Protein AF-A0A399YF17-F1 (afdb_monomer_lite)

Structure (mmCIF, N/CA/C/O backbone):
data_AF-A0A399YF17-F1
#
_entry.id   AF-A0A399YF17-F1
#
loop_
_atom_site.group_PDB
_atom_site.id
_atom_sit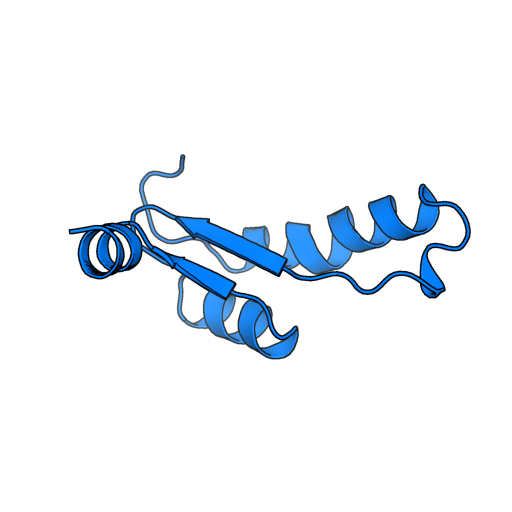e.type_symbol
_atom_site.label_atom_id
_atom_site.label_alt_id
_atom_site.label_comp_id
_atom_site.label_asym_id
_atom_site.label_entity_id
_atom_site.label_seq_id
_atom_site.pdbx_PDB_ins_code
_atom_site.Cartn_x
_atom_site.Cartn_y
_atom_site.Cartn_z
_atom_site.occupancy
_atom_site.B_iso_or_equiv
_atom_site.auth_seq_id
_atom_site.auth_comp_id
_atom_site.auth_asym_id
_atom_site.auth_atom_id
_atom_site.pdbx_PDB_model_num
ATOM 1 N N . TRP A 1 1 ? 3.272 -9.134 11.883 1.00 61.09 1 TRP A N 1
ATOM 2 C CA . TRP A 1 1 ? 2.044 -8.354 11.641 1.00 61.09 1 TRP A CA 1
ATOM 3 C C . TRP A 1 1 ? 1.983 -7.288 12.719 1.00 61.09 1 TRP A C 1
ATOM 5 O O . TRP A 1 1 ? 2.316 -7.610 13.851 1.00 61.09 1 TRP A O 1
ATOM 15 N N . GLY A 1 2 ? 1.687 -6.036 12.367 1.00 71.00 2 GLY A N 1
ATOM 16 C CA . GLY A 1 2 ? 1.662 -4.930 13.332 1.00 71.00 2 GLY A CA 1
ATOM 17 C C . GLY A 1 2 ? 0.441 -4.971 14.254 1.00 71.00 2 GLY A C 1
ATOM 18 O O . GLY A 1 2 ? -0.566 -5.618 13.953 1.00 71.00 2 GLY A O 1
ATOM 19 N N . GLU A 1 3 ? 0.536 -4.272 15.381 1.00 78.19 3 GLU A N 1
ATOM 20 C CA . GLU A 1 3 ? -0.529 -4.230 16.387 1.00 78.19 3 GLU A CA 1
ATOM 21 C C . GLU A 1 3 ? -1.659 -3.247 16.026 1.00 78.19 3 GLU A C 1
ATOM 23 O O . GLU A 1 3 ? -2.774 -3.392 16.514 1.00 78.19 3 GLU A O 1
ATOM 28 N N . GLY A 1 4 ? -1.416 -2.312 15.101 1.00 87.62 4 GLY A N 1
ATOM 29 C CA . GLY A 1 4 ? -2.388 -1.295 14.699 1.00 87.62 4 GLY A CA 1
ATOM 30 C C . GLY A 1 4 ? -2.527 -1.121 13.190 1.00 87.62 4 GLY A C 1
ATOM 31 O O . GLY A 1 4 ? -2.107 -1.963 12.388 1.00 87.62 4 GLY A O 1
ATOM 32 N N . ARG A 1 5 ? -3.137 0.007 12.812 1.00 93.81 5 ARG A N 1
ATOM 33 C CA . ARG A 1 5 ? -3.273 0.417 11.412 1.00 93.81 5 ARG A CA 1
ATOM 34 C C . ARG A 1 5 ? -1.909 0.603 10.765 1.00 93.81 5 ARG A C 1
ATOM 36 O O . ARG A 1 5 ? -0.959 1.050 11.397 1.00 93.81 5 ARG A O 1
ATOM 43 N N . VAL A 1 6 ? -1.835 0.302 9.474 1.00 95.19 6 VAL A N 1
ATOM 44 C CA . VAL A 1 6 ? -0.621 0.543 8.696 1.00 95.19 6 VAL A CA 1
ATOM 45 C C . VAL A 1 6 ? -0.456 2.043 8.451 1.00 95.19 6 VAL A C 1
ATOM 47 O O . VAL A 1 6 ? -1.334 2.713 7.890 1.00 95.19 6 VAL A O 1
ATOM 50 N N . ASP A 1 7 ? 0.690 2.560 8.879 1.00 95.38 7 ASP A N 1
ATOM 51 C CA . ASP A 1 7 ? 1.051 3.964 8.744 1.00 95.38 7 ASP A CA 1
ATOM 52 C C . ASP A 1 7 ? 1.547 4.322 7.348 1.00 95.38 7 ASP A C 1
ATOM 54 O O . ASP A 1 7 ? 2.007 3.492 6.557 1.00 95.38 7 ASP A O 1
ATOM 58 N N . ARG A 1 8 ? 1.501 5.625 7.069 1.00 95.81 8 ARG A N 1
ATOM 59 C CA . ARG A 1 8 ? 1.929 6.207 5.796 1.00 95.81 8 ARG A CA 1
ATOM 60 C C . ARG A 1 8 ? 3.380 5.861 5.452 1.00 95.81 8 ARG A C 1
ATOM 62 O O . ARG A 1 8 ? 3.695 5.625 4.291 1.00 95.81 8 ARG A O 1
ATOM 69 N N . SER A 1 9 ? 4.259 5.813 6.453 1.00 95.88 9 SER A N 1
ATOM 70 C CA . SER A 1 9 ? 5.680 5.492 6.270 1.00 95.88 9 SER A CA 1
ATOM 71 C C . SER A 1 9 ? 5.891 4.109 5.655 1.00 95.88 9 SER A C 1
ATOM 73 O O . SER A 1 9 ? 6.757 3.957 4.800 1.00 95.88 9 SER A O 1
ATOM 75 N N . VAL A 1 10 ? 5.072 3.123 6.028 1.00 94.56 10 VAL A N 1
ATOM 76 C CA . VAL A 1 10 ? 5.155 1.754 5.503 1.00 94.56 10 VAL A CA 1
ATOM 77 C C . VAL A 1 10 ? 4.735 1.705 4.035 1.00 94.56 10 VAL A C 1
ATOM 79 O O . VAL A 1 10 ? 5.414 1.083 3.221 1.00 94.56 10 VAL A O 1
ATOM 82 N N . VAL A 1 11 ? 3.645 2.392 3.681 1.00 95.62 11 VAL A N 1
ATOM 83 C CA . VAL A 1 11 ? 3.173 2.479 2.288 1.00 95.62 11 VAL A CA 1
ATOM 84 C C . VAL A 1 11 ? 4.195 3.194 1.406 1.00 95.62 11 VAL A C 1
ATOM 86 O O . VAL A 1 11 ? 4.495 2.733 0.307 1.00 95.62 11 VAL A O 1
ATOM 89 N N . ARG A 1 12 ? 4.795 4.276 1.905 1.00 95.75 12 ARG A N 1
ATOM 90 C CA . ARG A 1 12 ? 5.853 4.987 1.183 1.00 95.75 12 ARG A CA 1
ATOM 91 C C . ARG A 1 12 ? 7.131 4.171 1.046 1.00 95.75 12 ARG A C 1
ATOM 93 O O . ARG A 1 12 ? 7.735 4.189 -0.015 1.00 95.75 12 ARG A O 1
ATOM 100 N N . ASP A 1 13 ? 7.533 3.418 2.066 1.00 96.19 13 ASP A N 1
ATOM 101 C CA . ASP A 1 13 ? 8.679 2.508 1.953 1.00 96.19 13 ASP A CA 1
ATOM 102 C C . ASP A 1 13 ? 8.438 1.425 0.885 1.00 96.19 13 ASP A C 1
ATOM 104 O O . ASP A 1 13 ? 9.340 1.104 0.110 1.00 96.19 13 ASP A O 1
ATOM 108 N N . LEU A 1 14 ? 7.210 0.906 0.782 1.00 94.75 14 LEU A N 1
ATOM 109 C CA . LEU A 1 14 ? 6.829 -0.036 -0.272 1.00 94.75 14 LEU A CA 1
ATOM 110 C C . LEU A 1 14 ? 6.944 0.580 -1.676 1.00 94.75 14 LEU A C 1
ATOM 112 O O . LEU A 1 14 ? 7.551 -0.024 -2.559 1.00 94.75 14 LEU A O 1
ATOM 116 N N . ILE A 1 15 ? 6.361 1.760 -1.883 1.00 94.00 15 ILE A N 1
ATOM 117 C CA . ILE A 1 15 ? 6.241 2.382 -3.209 1.00 94.00 15 ILE A CA 1
ATOM 118 C C . ILE A 1 15 ? 7.544 3.081 -3.613 1.00 94.00 15 ILE A C 1
ATOM 120 O O . ILE A 1 15 ? 8.083 2.809 -4.680 1.00 94.00 15 ILE A O 1
ATOM 124 N N . ASP A 1 16 ? 8.077 3.953 -2.759 1.00 94.38 16 ASP A N 1
ATOM 125 C CA . ASP A 1 16 ? 9.181 4.848 -3.118 1.00 94.38 16 ASP A CA 1
ATOM 126 C C . ASP A 1 16 ? 10.531 4.117 -3.072 1.00 94.38 16 ASP A C 1
ATOM 128 O O . ASP A 1 16 ? 11.413 4.379 -3.891 1.00 94.38 16 ASP A O 1
ATOM 132 N N . ARG A 1 17 ? 10.712 3.196 -2.113 1.00 95.50 17 ARG A N 1
ATOM 133 C CA . ARG A 1 17 ? 11.986 2.487 -1.923 1.00 95.50 17 AR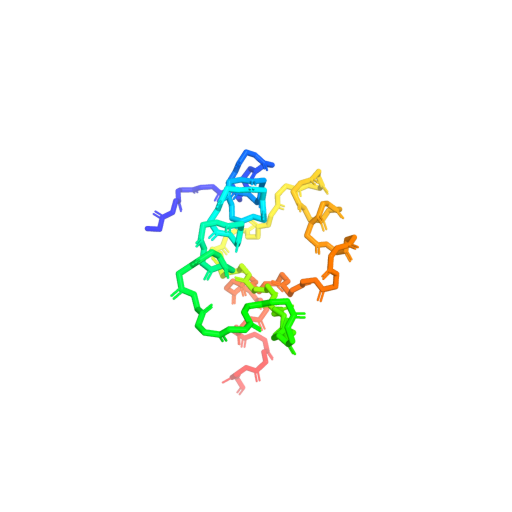G A CA 1
ATOM 134 C C . ARG A 1 17 ? 11.970 1.102 -2.557 1.00 95.50 17 ARG A C 1
ATOM 136 O O . ARG A 1 17 ? 12.786 0.832 -3.434 1.00 95.50 17 ARG A O 1
ATOM 143 N N . LYS A 1 18 ? 11.081 0.213 -2.107 1.00 94.56 18 LYS A N 1
ATOM 144 C CA . LYS A 1 18 ? 11.122 -1.204 -2.512 1.00 94.56 18 LYS A CA 1
ATOM 145 C C . LYS A 1 18 ? 10.782 -1.394 -3.985 1.00 94.56 18 LYS A C 1
ATOM 147 O O . LYS A 1 18 ? 11.472 -2.152 -4.656 1.00 94.56 18 LYS A O 1
ATOM 152 N N . ALA A 1 19 ? 9.774 -0.691 -4.500 1.00 92.94 19 ALA A N 1
ATOM 153 C CA . ALA A 1 19 ? 9.429 -0.784 -5.916 1.00 92.94 19 ALA A CA 1
ATOM 154 C C . ALA A 1 19 ? 10.558 -0.262 -6.814 1.00 92.94 19 ALA A C 1
ATOM 156 O O . ALA A 1 19 ? 10.892 -0.901 -7.807 1.00 92.94 19 ALA A O 1
ATOM 157 N N . THR A 1 20 ? 11.178 0.861 -6.437 1.00 92.56 20 THR A N 1
ATOM 158 C CA . THR A 1 20 ? 12.324 1.435 -7.159 1.00 92.56 20 THR A CA 1
ATOM 159 C C . THR A 1 20 ? 13.506 0.471 -7.191 1.00 92.56 20 THR A C 1
ATOM 161 O O . THR A 1 20 ? 14.058 0.231 -8.261 1.00 92.56 20 THR A O 1
ATOM 164 N N . ALA A 1 21 ? 13.863 -0.124 -6.048 1.00 95.31 21 ALA A N 1
ATOM 165 C CA . ALA A 1 21 ? 14.927 -1.124 -5.987 1.00 95.31 21 ALA A CA 1
ATOM 166 C C . ALA A 1 21 ? 14.608 -2.333 -6.882 1.00 95.31 21 ALA A C 1
ATOM 168 O O . ALA A 1 21 ? 15.424 -2.727 -7.708 1.00 95.31 21 ALA A O 1
ATOM 169 N N . LEU A 1 22 ? 13.379 -2.852 -6.806 1.00 94.31 22 LEU A N 1
ATOM 170 C CA . LEU A 1 22 ? 12.968 -3.999 -7.611 1.00 94.31 22 LEU A CA 1
ATOM 171 C C . LEU A 1 22 ? 12.970 -3.695 -9.120 1.00 94.31 22 LEU A C 1
ATOM 173 O O . LEU A 1 22 ? 13.368 -4.546 -9.907 1.00 94.31 22 LEU A O 1
ATOM 177 N N . ARG A 1 23 ? 12.587 -2.485 -9.553 1.00 93.88 23 ARG A N 1
ATOM 178 C CA . ARG A 1 23 ? 12.705 -2.084 -10.970 1.00 93.88 23 ARG A CA 1
ATOM 179 C C . ARG A 1 23 ? 14.146 -2.109 -11.467 1.00 93.88 23 ARG A C 1
ATOM 181 O O . ARG A 1 23 ? 14.370 -2.472 -12.612 1.00 93.88 23 ARG A O 1
ATOM 188 N N . GLN A 1 24 ? 15.102 -1.724 -10.627 1.00 94.69 24 GLN A N 1
ATOM 189 C CA . GLN A 1 24 ? 16.520 -1.722 -10.992 1.00 94.69 24 GLN A CA 1
ATOM 190 C C . GLN A 1 24 ? 17.103 -3.138 -11.072 1.00 94.69 24 GLN A C 1
ATOM 192 O O . GLN A 1 24 ? 18.035 -3.371 -11.835 1.00 94.69 24 GLN A O 1
ATOM 197 N N . GLU A 1 25 ? 16.560 -4.074 -10.294 1.00 95.75 25 GLU A N 1
ATOM 198 C CA . GLU A 1 25 ? 17.005 -5.471 -10.267 1.00 95.75 25 GLU A CA 1
ATOM 199 C C . GLU A 1 25 ? 16.386 -6.324 -11.385 1.00 95.75 25 GLU A C 1
ATOM 201 O O . GLU A 1 25 ? 16.978 -7.321 -11.804 1.00 95.75 25 GLU A O 1
ATOM 206 N N . LEU A 1 26 ? 15.199 -5.956 -11.877 1.00 94.12 26 LEU A N 1
ATOM 207 C CA . LEU A 1 26 ? 14.518 -6.698 -12.933 1.00 94.12 26 LEU A CA 1
ATOM 208 C C . LEU A 1 26 ? 15.096 -6.382 -14.324 1.00 94.12 26 LEU A C 1
ATOM 210 O O . LEU A 1 26 ? 15.278 -5.210 -14.666 1.00 94.12 26 LEU A O 1
ATOM 214 N N . PRO A 1 27 ? 15.286 -7.402 -15.184 1.00 94.31 27 PRO A N 1
ATOM 215 C CA . PRO A 1 27 ? 15.531 -7.182 -16.604 1.00 94.31 27 PRO A CA 1
ATOM 216 C C . PRO A 1 27 ? 14.390 -6.366 -17.215 1.00 94.31 27 PRO A C 1
ATOM 218 O O . PRO A 1 27 ? 13.216 -6.719 -17.059 1.00 94.31 27 PRO A O 1
ATOM 221 N N . ASP A 1 28 ? 14.742 -5.269 -17.886 1.00 92.50 28 ASP A N 1
ATOM 222 C CA . ASP A 1 28 ? 13.798 -4.323 -18.483 1.00 92.50 28 ASP A CA 1
ATOM 223 C C . ASP A 1 28 ? 12.727 -3.823 -17.498 1.00 92.50 28 ASP A C 1
ATOM 225 O O . ASP A 1 28 ? 11.565 -3.689 -17.867 1.00 92.50 28 ASP A O 1
ATOM 229 N N . GLY A 1 29 ? 13.085 -3.539 -16.238 1.00 87.88 29 GLY A N 1
ATOM 230 C CA . GLY A 1 29 ? 12.144 -3.178 -15.163 1.00 87.88 29 GLY A CA 1
ATOM 231 C C . GLY A 1 29 ? 11.139 -2.054 -15.472 1.00 87.88 29 GLY A C 1
ATOM 232 O O . GLY A 1 29 ? 10.054 -2.014 -14.885 1.00 87.88 29 GLY A O 1
ATOM 233 N N . GLU A 1 30 ? 11.442 -1.176 -16.428 1.00 91.06 30 GLU A N 1
ATOM 234 C CA . GLU A 1 30 ? 10.519 -0.145 -16.928 1.00 91.06 30 GLU A CA 1
ATOM 235 C C . GLU A 1 30 ? 9.375 -0.709 -17.792 1.00 91.06 30 GLU A C 1
ATOM 237 O O . GLU A 1 30 ? 8.289 -0.132 -17.839 1.00 91.06 30 GLU A O 1
ATOM 242 N N . ALA A 1 31 ? 9.568 -1.863 -18.436 1.00 94.19 31 ALA A N 1
ATOM 243 C CA . ALA A 1 31 ? 8.523 -2.570 -19.177 1.00 94.19 31 ALA A CA 1
ATOM 244 C C . ALA A 1 31 ? 7.517 -3.280 -18.251 1.00 94.19 31 ALA A C 1
ATOM 246 O O . ALA A 1 31 ? 6.425 -3.659 -18.683 1.00 94.19 31 ALA A O 1
ATOM 247 N N . TRP A 1 32 ? 7.859 -3.455 -16.971 1.00 93.00 32 TRP A N 1
ATOM 248 C CA . TRP A 1 32 ? 7.020 -4.151 -16.003 1.00 93.00 32 TRP A CA 1
ATOM 249 C C . TRP A 1 32 ? 5.999 -3.215 -15.352 1.00 93.00 32 TRP A C 1
ATOM 251 O O . TRP A 1 32 ? 6.304 -2.125 -14.851 1.00 93.00 32 TRP A O 1
ATOM 261 N N . ARG A 1 33 ? 4.753 -3.693 -15.280 1.00 92.50 33 ARG A N 1
ATOM 262 C CA . ARG A 1 33 ? 3.685 -3.050 -14.513 1.00 92.50 33 ARG A CA 1
ATOM 263 C C . ARG A 1 33 ? 3.655 -3.608 -13.096 1.00 92.50 33 ARG A C 1
ATOM 265 O O . ARG A 1 33 ? 3.502 -4.808 -12.896 1.00 92.50 33 ARG A O 1
ATOM 272 N N . PHE A 1 34 ? 3.758 -2.716 -12.120 1.00 91.94 34 PHE A N 1
ATOM 273 C CA . PHE A 1 34 ? 3.747 -3.063 -10.705 1.00 91.94 34 PHE A CA 1
ATOM 274 C C . PHE A 1 34 ? 2.349 -2.834 -10.140 1.00 91.94 34 PHE A C 1
ATOM 276 O O . PHE A 1 34 ? 1.747 -1.786 -10.370 1.00 91.94 34 PHE A O 1
ATOM 283 N N . HIS A 1 35 ? 1.855 -3.813 -9.388 1.00 93.75 35 HIS A N 1
ATOM 284 C CA . HIS A 1 35 ? 0.597 -3.728 -8.659 1.00 93.75 35 HIS A CA 1
ATOM 285 C C . HIS A 1 35 ? 0.887 -3.838 -7.166 1.00 93.75 35 HIS A C 1
ATOM 287 O O . HIS A 1 35 ? 1.563 -4.766 -6.725 1.00 93.75 35 HIS A O 1
ATOM 293 N N . TYR A 1 36 ? 0.383 -2.882 -6.391 1.00 94.69 36 TYR A N 1
ATOM 294 C CA . TYR A 1 36 ? 0.607 -2.833 -4.951 1.00 94.69 36 TYR A CA 1
ATOM 295 C C . TYR A 1 36 ? -0.588 -3.421 -4.211 1.00 94.69 36 TYR A C 1
ATOM 297 O O . TYR A 1 36 ? -1.730 -3.080 -4.506 1.00 94.69 36 TYR A O 1
ATOM 305 N N . ALA A 1 37 ? -0.329 -4.260 -3.216 1.00 94.44 37 ALA A N 1
ATOM 306 C CA . ALA A 1 37 ? -1.344 -4.739 -2.290 1.00 94.44 37 ALA A CA 1
ATOM 307 C C . ALA A 1 37 ? -0.782 -4.703 -0.869 1.00 94.44 37 ALA A C 1
ATOM 309 O O . ALA A 1 37 ? 0.342 -5.149 -0.629 1.00 94.44 37 ALA A O 1
ATOM 310 N N . VAL A 1 38 ? -1.556 -4.160 0.069 1.00 94.50 38 VAL A N 1
ATOM 311 C CA . VAL A 1 38 ? -1.209 -4.116 1.490 1.00 94.50 38 VAL A CA 1
ATOM 312 C C . VAL A 1 38 ? -2.245 -4.909 2.268 1.00 94.50 38 VAL A C 1
ATOM 314 O O . VAL A 1 38 ? -3.412 -4.527 2.350 1.00 94.50 38 VAL A O 1
ATOM 317 N N . PHE A 1 39 ? -1.776 -5.999 2.868 1.00 93.06 39 PHE A N 1
ATOM 318 C CA . PHE A 1 39 ? -2.554 -6.835 3.769 1.00 93.06 39 PHE A CA 1
ATOM 319 C C . PHE A 1 39 ? -2.326 -6.383 5.205 1.00 93.06 39 PHE A C 1
ATOM 321 O O . PHE A 1 39 ? -1.188 -6.189 5.639 1.00 93.06 39 PHE A O 1
ATOM 328 N N . SER A 1 40 ? -3.410 -6.192 5.947 1.00 93.75 40 SER A N 1
ATOM 329 C CA . SER A 1 40 ? -3.348 -5.654 7.303 1.00 93.75 40 SER A CA 1
ATOM 330 C C . SER A 1 40 ? -4.452 -6.227 8.179 1.00 93.75 40 SER A C 1
ATOM 332 O O . SER A 1 40 ? -5.520 -6.588 7.699 1.00 93.75 40 SER A O 1
ATOM 334 N N . ARG A 1 41 ? -4.216 -6.290 9.492 1.00 92.12 41 ARG A N 1
ATOM 335 C CA . ARG A 1 41 ? -5.254 -6.726 10.433 1.00 92.12 41 ARG A CA 1
ATOM 336 C C . ARG A 1 41 ? -6.308 -5.637 10.634 1.00 92.12 41 ARG A C 1
ATOM 338 O O . ARG A 1 41 ? -7.489 -5.892 10.452 1.00 92.12 41 ARG A O 1
ATOM 345 N N . GLU A 1 42 ? -5.868 -4.416 10.937 1.00 93.81 42 GLU A N 1
ATOM 346 C CA . GLU A 1 42 ? -6.754 -3.290 11.289 1.00 93.81 42 GLU A CA 1
ATOM 347 C C . GLU A 1 42 ? -6.974 -2.278 10.152 1.00 93.81 42 GLU A C 1
ATOM 349 O O . GLU A 1 42 ? -7.561 -1.214 10.353 1.00 93.81 42 GLU A O 1
ATOM 354 N N . GLY A 1 43 ? -6.504 -2.588 8.943 1.00 94.50 43 GLY A N 1
ATOM 355 C CA . GLY A 1 43 ? -6.548 -1.658 7.819 1.00 94.50 43 GLY A CA 1
ATOM 356 C C . GLY A 1 43 ? -5.397 -0.650 7.831 1.00 94.50 43 GLY A C 1
ATOM 357 O O . GLY A 1 43 ? -4.413 -0.760 8.569 1.00 94.50 43 GLY A O 1
ATOM 358 N N . LEU A 1 44 ? -5.533 0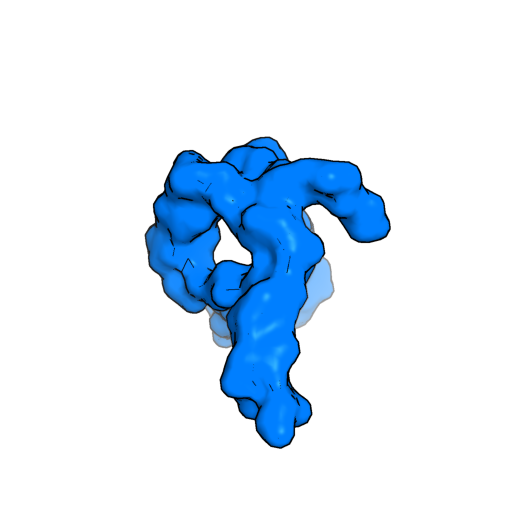.363 6.982 1.00 96.00 44 LEU A N 1
ATOM 359 C CA . LEU A 1 44 ? -4.581 1.461 6.835 1.00 96.00 44 LEU A CA 1
ATOM 360 C C . LEU A 1 44 ? -5.076 2.709 7.580 1.00 96.00 44 LEU A C 1
ATOM 362 O O . LEU A 1 44 ? -6.273 2.890 7.837 1.00 96.00 44 LEU A O 1
ATOM 366 N N . THR A 1 45 ? -4.152 3.608 7.914 1.00 96.69 45 THR A N 1
ATOM 367 C CA . THR A 1 45 ? -4.518 4.992 8.251 1.00 96.69 45 THR A CA 1
ATOM 368 C C . THR A 1 45 ? -5.074 5.710 7.009 1.00 96.69 45 THR A C 1
ATOM 370 O O . THR A 1 45 ? -4.725 5.334 5.886 1.00 96.69 45 THR A O 1
ATOM 373 N N . PRO A 1 46 ? -5.902 6.767 7.151 1.00 96.12 46 PRO A N 1
ATOM 374 C CA . PRO A 1 46 ? -6.440 7.493 5.996 1.00 96.12 46 PRO A CA 1
ATOM 375 C C . PRO A 1 46 ? -5.356 8.021 5.047 1.00 96.12 46 PRO A C 1
ATOM 377 O O . PRO A 1 46 ? -5.494 7.909 3.832 1.00 96.12 46 PRO A O 1
ATOM 380 N N . ALA A 1 47 ? -4.250 8.530 5.599 1.00 96.81 47 ALA A N 1
ATOM 381 C CA . ALA A 1 47 ? -3.120 9.019 4.813 1.00 96.81 47 ALA A CA 1
ATOM 382 C C . ALA A 1 47 ? -2.411 7.889 4.047 1.00 96.81 47 ALA A C 1
ATOM 384 O O . ALA A 1 47 ? -2.118 8.040 2.865 1.00 96.81 47 ALA A O 1
ATOM 385 N N . ALA A 1 48 ? -2.182 6.740 4.692 1.00 96.81 48 ALA A N 1
ATOM 386 C CA . ALA A 1 48 ? -1.604 5.568 4.035 1.00 96.81 48 ALA A CA 1
ATOM 387 C C . ALA A 1 48 ? -2.505 5.040 2.909 1.00 96.81 48 ALA A C 1
ATOM 389 O O . ALA A 1 48 ? -2.026 4.706 1.828 1.00 96.81 48 ALA A O 1
ATOM 390 N N . ALA A 1 49 ? -3.817 4.991 3.146 1.00 96.44 49 ALA A N 1
ATOM 391 C CA . ALA A 1 49 ? -4.776 4.508 2.164 1.00 96.44 49 ALA A CA 1
ATOM 392 C C . ALA A 1 49 ? -4.900 5.459 0.960 1.00 96.44 49 ALA A C 1
ATOM 394 O O . ALA A 1 49 ? -5.079 4.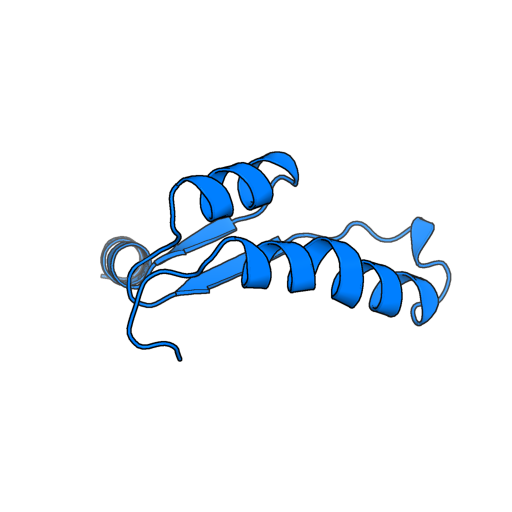998 -0.165 1.00 96.44 49 ALA A O 1
ATOM 395 N N . ALA A 1 50 ? -4.790 6.775 1.174 1.00 96.62 50 ALA A N 1
ATOM 396 C CA . ALA A 1 50 ? -4.751 7.760 0.094 1.00 96.62 50 ALA A CA 1
ATOM 397 C C . ALA A 1 50 ? -3.506 7.586 -0.792 1.00 96.62 50 ALA A C 1
ATOM 399 O O . ALA A 1 50 ? -3.643 7.502 -2.012 1.00 96.62 50 ALA A O 1
ATOM 400 N N . ASP A 1 51 ? -2.321 7.451 -0.186 1.00 96.00 51 ASP A N 1
ATOM 401 C CA . ASP A 1 51 ? -1.067 7.225 -0.918 1.00 96.00 51 ASP A CA 1
ATOM 402 C C . ASP A 1 51 ? -1.117 5.916 -1.729 1.00 96.00 51 ASP A C 1
ATOM 404 O O . ASP A 1 51 ? -0.742 5.891 -2.901 1.00 96.00 51 ASP A O 1
ATOM 408 N N . LEU A 1 52 ? -1.637 4.833 -1.138 1.00 96.25 52 LEU A N 1
ATOM 409 C CA . LEU A 1 52 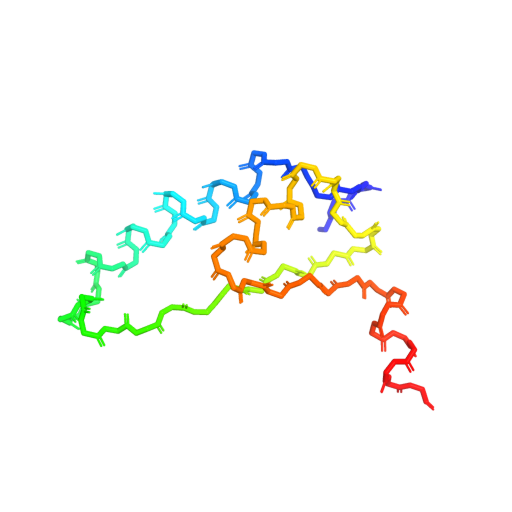? -1.754 3.544 -1.823 1.00 96.25 52 LEU A CA 1
ATOM 410 C C . LEU A 1 52 ? -2.742 3.605 -3.000 1.00 96.25 52 LEU A C 1
ATOM 412 O O . LEU A 1 52 ? -2.439 3.109 -4.087 1.00 96.25 52 LEU A O 1
ATOM 416 N N . ARG A 1 53 ? -3.907 4.244 -2.816 1.00 95.31 53 ARG A N 1
ATOM 417 C CA . ARG A 1 53 ? -4.915 4.409 -3.879 1.00 95.31 53 ARG A CA 1
ATOM 418 C C . ARG A 1 53 ? -4.420 5.286 -5.023 1.00 95.31 53 ARG A C 1
ATOM 420 O O . ARG A 1 53 ? -4.759 5.002 -6.167 1.00 95.31 53 ARG A O 1
ATOM 427 N N . ALA A 1 54 ? -3.597 6.299 -4.745 1.00 95.00 54 ALA A N 1
ATOM 428 C CA . ALA A 1 54 ? -2.989 7.133 -5.783 1.00 95.00 54 ALA A CA 1
ATOM 429 C C . ALA A 1 54 ? -2.115 6.319 -6.758 1.00 95.00 54 ALA A C 1
ATOM 431 O O . ALA A 1 54 ? -1.964 6.707 -7.911 1.00 95.00 54 ALA A O 1
ATOM 432 N N . GLN A 1 55 ? -1.594 5.169 -6.316 1.00 93.81 55 GLN A N 1
ATOM 433 C CA . GLN A 1 55 ? -0.847 4.219 -7.146 1.00 93.81 55 GLN A CA 1
ATOM 434 C C . GLN A 1 55 ? -1.701 3.047 -7.664 1.00 93.81 55 GLN A C 1
ATOM 436 O O . GLN A 1 55 ? -1.160 2.053 -8.145 1.00 93.81 55 GLN A O 1
ATOM 441 N N . GLY A 1 56 ? -3.032 3.115 -7.533 1.00 93.00 56 GLY A N 1
ATOM 442 C CA . GLY A 1 56 ? -3.938 2.024 -7.909 1.00 93.00 56 GLY A CA 1
ATOM 443 C C . GLY A 1 56 ? -3.783 0.763 -7.051 1.00 93.00 56 GLY A C 1
ATOM 444 O O . GLY A 1 56 ? -4.116 -0.331 -7.506 1.00 93.00 56 GLY A O 1
ATOM 445 N N . GLY A 1 57 ? -3.238 0.894 -5.838 1.00 93.88 57 GLY A N 1
ATOM 446 C CA . GLY A 1 57 ? -2.990 -0.228 -4.941 1.00 93.88 57 GLY A CA 1
ATOM 447 C C . GLY A 1 57 ? -4.230 -0.710 -4.183 1.00 93.88 57 GLY A C 1
ATOM 448 O O . GLY A 1 57 ? -5.210 0.016 -4.006 1.00 93.88 57 GLY A O 1
ATOM 449 N N . LEU A 1 58 ? -4.160 -1.951 -3.703 1.00 94.44 58 LEU A N 1
ATOM 450 C CA . LEU A 1 58 ? -5.223 -2.637 -2.977 1.00 94.44 58 LEU A CA 1
ATOM 451 C C . LEU A 1 58 ? -4.986 -2.602 -1.465 1.00 94.44 58 LEU A C 1
ATOM 453 O O . LEU A 1 58 ? -3.974 -3.081 -0.959 1.00 94.44 58 LEU A O 1
ATOM 457 N N . ASP A 1 59 ? -5.968 -2.065 -0.753 1.00 94.19 59 ASP A N 1
ATOM 458 C CA . ASP A 1 59 ? -6.127 -2.134 0.700 1.00 94.19 59 ASP A CA 1
ATOM 459 C C . ASP A 1 59 ? -6.954 -3.387 1.030 1.00 94.19 59 ASP A C 1
ATOM 461 O O . ASP A 1 59 ? -8.108 -3.511 0.600 1.00 94.19 59 ASP A O 1
ATOM 465 N N . VAL A 1 60 ? -6.339 -4.335 1.743 1.00 93.62 60 VAL A N 1
ATOM 466 C CA . VAL A 1 60 ? -6.979 -5.586 2.157 1.00 93.62 60 VAL A CA 1
ATOM 467 C C . VAL A 1 60 ? -6.837 -5.751 3.670 1.00 93.62 60 VAL A C 1
ATOM 469 O O . VAL A 1 60 ? -5.776 -6.112 4.186 1.00 93.62 60 VAL A O 1
ATOM 472 N N . SER A 1 61 ? -7.912 -5.457 4.400 1.00 93.06 61 SER A N 1
ATOM 473 C CA . SER A 1 61 ? -7.992 -5.684 5.844 1.00 93.06 61 SER A CA 1
ATOM 474 C C . SER A 1 61 ? -8.484 -7.097 6.171 1.00 93.06 61 SER A C 1
ATOM 476 O O . SER A 1 61 ? -9.135 -7.736 5.344 1.00 93.06 61 SER A O 1
ATOM 478 N N . LEU A 1 62 ? -8.233 -7.573 7.395 1.00 91.31 62 LEU A N 1
ATOM 479 C CA . LEU A 1 62 ? -8.779 -8.850 7.866 1.00 91.31 62 LEU A CA 1
ATOM 480 C C . LEU A 1 62 ? -10.312 -8.857 7.812 1.00 91.31 62 LEU A C 1
ATOM 482 O O . LEU A 1 62 ? -10.891 -9.789 7.275 1.00 91.31 62 LEU A O 1
ATOM 486 N N . ALA A 1 63 ? -10.961 -7.775 8.253 1.00 90.19 63 ALA A N 1
ATOM 487 C CA . ALA A 1 63 ? -12.418 -7.650 8.182 1.00 90.19 63 ALA A CA 1
ATOM 488 C C . ALA A 1 63 ? -12.960 -7.769 6.746 1.00 90.19 63 ALA A C 1
ATOM 490 O O . ALA A 1 63 ? -14.039 -8.315 6.534 1.00 90.19 63 ALA A O 1
ATOM 491 N N . ARG A 1 64 ? -12.214 -7.267 5.752 1.00 90.75 64 ARG A N 1
ATOM 492 C CA . ARG A 1 64 ? -12.572 -7.417 4.339 1.00 90.75 64 ARG A CA 1
ATOM 493 C C . ARG A 1 64 ? -12.390 -8.857 3.861 1.00 90.75 64 ARG A C 1
ATOM 495 O O . ARG A 1 64 ? -13.268 -9.367 3.179 1.00 90.75 64 ARG A O 1
ATOM 502 N N . LEU A 1 65 ? 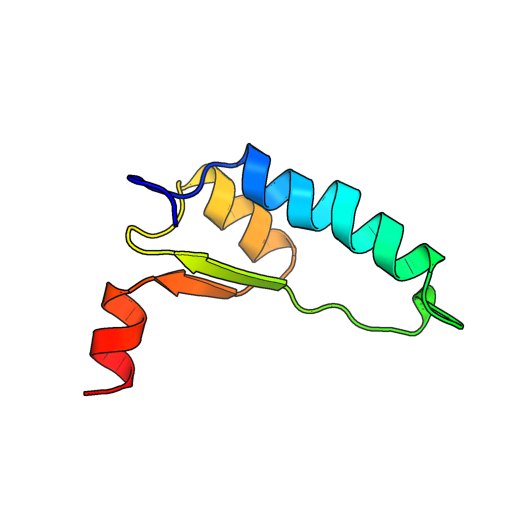-11.274 -9.496 4.218 1.00 90.75 65 LEU A N 1
ATOM 503 C CA . LEU A 1 65 ? -11.022 -10.899 3.878 1.00 90.75 65 LEU A CA 1
ATOM 504 C C . LEU A 1 65 ? -12.098 -11.815 4.459 1.00 90.75 65 LEU A C 1
ATOM 506 O O . LEU A 1 65 ? -12.637 -12.634 3.727 1.00 90.75 65 LEU A O 1
ATOM 510 N N . ASP A 1 66 ? -12.447 -11.633 5.733 1.00 91.06 66 ASP A N 1
ATOM 511 C CA . ASP A 1 66 ? -13.485 -12.424 6.397 1.00 91.06 66 ASP A CA 1
ATOM 512 C C . ASP A 1 66 ? -14.846 -12.254 5.704 1.00 91.06 66 ASP A C 1
ATOM 514 O O . ASP A 1 66 ? -15.571 -13.226 5.523 1.00 91.06 66 ASP A O 1
ATOM 518 N N . ALA A 1 67 ? -15.185 -11.040 5.258 1.00 90.56 67 ALA A N 1
ATOM 519 C CA . ALA A 1 67 ? -16.433 -10.777 4.541 1.00 90.56 67 ALA A CA 1
ATOM 520 C C . ALA A 1 67 ? -16.471 -11.358 3.113 1.00 90.56 67 ALA A C 1
ATOM 522 O O . ALA A 1 67 ? -17.549 -11.665 2.617 1.00 90.56 67 ALA A O 1
ATOM 523 N N . GLU A 1 68 ? -15.325 -11.470 2.434 1.00 88.94 68 GLU A N 1
ATOM 524 C CA . GLU A 1 68 ? -15.240 -11.975 1.053 1.00 88.94 68 GLU A CA 1
ATOM 525 C C . GLU A 1 68 ? -15.034 -13.501 0.974 1.00 88.94 68 GLU A C 1
ATOM 527 O O . GLU A 1 68 ? -15.290 -14.093 -0.075 1.00 88.94 68 GLU A O 1
ATOM 532 N N . LEU A 1 69 ? -14.555 -14.135 2.050 1.00 84.75 69 LEU A N 1
ATOM 533 C CA . LEU A 1 69 ? -14.189 -15.560 2.094 1.00 84.75 69 LEU A CA 1
ATOM 534 C C . LEU A 1 69 ? -15.096 -16.418 2.996 1.00 84.75 69 LEU A C 1
ATOM 536 O O . LEU A 1 69 ? -14.787 -17.595 3.201 1.00 84.75 69 LEU A O 1
ATOM 540 N N . SER A 1 70 ? -16.174 -15.847 3.543 1.00 67.38 70 SER A N 1
ATOM 541 C CA . SER A 1 70 ? -17.211 -16.567 4.304 1.00 67.38 70 SER A CA 1
ATOM 542 C C . SER A 1 70 ? -18.388 -16.994 3.434 1.00 67.38 70 SER A C 1
ATOM 544 O O . SER A 1 70 ? -18.989 -18.036 3.787 1.00 67.38 70 SER A O 1
#

Foldseek 3Di:
DDPEAAELVVLCCVPVPVLVVVLVVDDPSVVDDDEAEDEEAHWHDPNNVVSQVVSVYHIHYPVNVVVVVD

pLDDT: mean 92.35, std 6.27, range [61.09, 96.81]

Radius of gyration: 13.43 Å; chains: 1; bounding box: 34×26×36 Å

Sequence (70 aa):
WGEGRVDRSVVRDLIDRKATALRQELPDGEAWRFHYAVFSREGLTPAAAADLRAQGGLDVSLARLDAELS

Secondary structure (DSSP, 8-state):
--SSPBPHHHHHIIIIIIIHHHHHHSTTGGGPPP--EEEESS-B-HHHHHHHHHTTPEEEEHHHHHHHH-